Protein AF-A0A5P2B9I2-F1 (afdb_monomer)

Organism: Streptomyces venezuelae (NCBI:txid54571)

Nearest PDB structures (foldseek):
  8sux-assembly1_E  TM=4.142E-01  e=4.080E+00  Escherichia coli
  8ee4-assembly1_E  TM=4.552E-01  e=5.398E+00  Escherichia coli
  8sux-assembly1_D  TM=4.030E-01  e=5.104E+00  Escherichia coli
  8sux-assembly1_F  TM=4.112E-01  e=5.104E+00  Escherichia coli
  8eea-assembly1_F  TM=4.476E-01  e=7.986E+00  Escherichia coli

pLDDT: mean 90.75, std 8.41, range [49.66, 98.19]

Sequence (110 aa):
MNGQQVWVRCEPWCVTDHVAENERFLEDVTHEGAAVDLLVPRPDGTLRLLASARVLMSDRGGPEDGPMVVVDFEDVQSLYLSPDEVQTAADRVAAFEARLRELGRVAADV

InterPro domains:
  IPR054202 Protein of unknown function DUF6907 [PF21848] (5-108)

Secondary structure (DSSP, 8-state):
--PPP-PPPPPTTB---HHHHT--SGGG-EEEBPPEEEEEE-TTS-EEEEEEEEEEEE-SSSTT-S-EEEEEESSSPPEEE-HHHHHHHHHHHHHHHHHHHHHHHHHH--

Solvent-accessible surface area (backbone atoms only — not comparable to full-atom values): 6723 Å² total; per-residue (Å²): 133,90,77,80,91,77,88,81,82,80,56,95,61,45,66,67,59,61,78,78,70,59,74,87,48,62,76,69,46,64,47,32,32,73,73,49,75,45,68,42,82,45,97,88,73,46,75,42,77,52,34,40,34,26,42,38,30,40,66,67,82,58,98,76,40,54,74,28,38,38,38,42,37,83,88,53,83,65,44,80,28,50,70,69,54,45,52,58,51,50,53,52,52,52,53,49,52,56,51,51,54,50,51,53,52,56,65,72,76,112

Radius of gyration: 19.31 Å; Cα contacts (8 Å, |Δi|>4): 134; chains: 1; bounding box: 42×27×62 Å

Structure (mmCIF, N/CA/C/O backbone):
data_AF-A0A5P2B9I2-F1
#
_entry.id   AF-A0A5P2B9I2-F1
#
loop_
_atom_site.group_PDB
_atom_site.id
_atom_site.type_symbol
_atom_site.label_atom_id
_atom_site.label_alt_id
_atom_site.label_comp_id
_atom_site.label_asym_id
_atom_site.label_entity_id
_atom_site.label_seq_id
_atom_site.pdbx_PDB_ins_code
_atom_site.Cartn_x
_atom_site.Cartn_y
_atom_site.Cartn_z
_atom_site.occupancy
_atom_site.B_iso_or_equiv
_atom_site.auth_seq_id
_atom_site.auth_comp_id
_atom_site.auth_asym_id
_atom_site.auth_atom_id
_atom_site.pdbx_PDB_model_num
ATOM 1 N N . MET A 1 1 ? 19.934 7.335 -33.520 1.00 49.66 1 MET A N 1
ATOM 2 C CA . MET A 1 1 ? 20.396 6.565 -32.348 1.00 49.66 1 MET A CA 1
ATOM 3 C C . MET A 1 1 ? 20.067 5.112 -32.618 1.00 49.66 1 MET A C 1
ATOM 5 O O . MET A 1 1 ? 18.904 4.819 -32.856 1.00 49.66 1 MET A O 1
ATOM 9 N N . ASN A 1 2 ? 21.068 4.236 -32.672 1.00 65.31 2 ASN A N 1
ATOM 10 C CA . ASN A 1 2 ? 20.857 2.810 -32.929 1.00 65.31 2 ASN A CA 1
ATOM 11 C C . ASN A 1 2 ? 20.674 2.110 -31.579 1.00 65.31 2 ASN A C 1
ATOM 13 O O . ASN A 1 2 ? 21.627 1.549 -31.047 1.00 65.31 2 ASN A O 1
ATOM 17 N N . GLY A 1 3 ? 19.489 2.253 -30.980 1.00 77.25 3 GLY A N 1
ATOM 18 C CA . GLY A 1 3 ? 19.146 1.529 -29.756 1.00 77.25 3 GLY A CA 1
ATOM 19 C C . GLY A 1 3 ? 19.127 0.021 -30.011 1.00 77.25 3 GLY A C 1
ATOM 20 O O . GLY A 1 3 ? 18.739 -0.420 -31.094 1.00 77.25 3 GLY A O 1
ATOM 21 N N . GLN A 1 4 ? 19.569 -0.765 -29.032 1.00 86.31 4 GLN A N 1
ATOM 22 C CA . GLN A 1 4 ? 19.448 -2.220 -29.061 1.00 86.31 4 GLN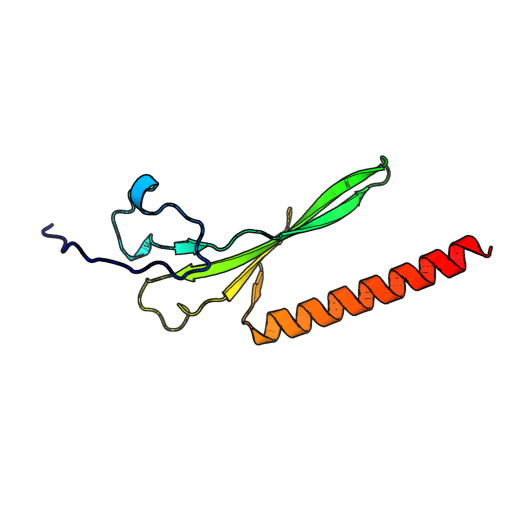 A CA 1
ATOM 23 C C . GLN A 1 4 ? 18.116 -2.619 -28.424 1.00 86.31 4 GLN A C 1
ATOM 25 O O . GLN A 1 4 ? 17.787 -2.148 -27.340 1.00 86.31 4 GLN A O 1
ATOM 30 N N . GLN A 1 5 ? 17.364 -3.500 -29.083 1.00 86.25 5 GLN A N 1
ATOM 31 C CA . GLN A 1 5 ? 16.212 -4.141 -28.455 1.00 86.25 5 GLN A CA 1
ATOM 32 C C . GLN A 1 5 ? 16.695 -5.224 -27.491 1.00 86.25 5 GLN A C 1
ATOM 34 O O . GLN A 1 5 ? 17.526 -6.063 -27.851 1.00 86.25 5 GLN A O 1
ATOM 39 N N . VAL A 1 6 ? 16.164 -5.199 -26.275 1.00 85.94 6 VAL A N 1
ATOM 40 C CA . VAL A 1 6 ? 16.431 -6.189 -25.233 1.00 85.94 6 VAL A CA 1
ATOM 41 C C . VAL A 1 6 ? 15.111 -6.755 -24.734 1.00 85.94 6 VAL A C 1
ATOM 43 O O . VAL A 1 6 ? 14.094 -6.067 -24.733 1.00 85.94 6 VAL A O 1
ATOM 46 N N . TRP A 1 7 ? 15.131 -8.022 -24.335 1.00 87.88 7 TRP A N 1
ATOM 47 C CA . TRP A 1 7 ? 13.999 -8.654 -23.670 1.00 87.88 7 TRP A CA 1
ATOM 48 C C . TRP A 1 7 ? 14.211 -8.564 -22.168 1.00 87.88 7 TRP A C 1
ATOM 50 O O . TRP A 1 7 ? 15.213 -9.067 -21.660 1.00 87.88 7 TRP A O 1
ATOM 60 N N . VAL A 1 8 ? 13.260 -7.942 -21.482 1.00 88.19 8 VAL A N 1
ATOM 61 C CA . VAL A 1 8 ? 13.215 -7.868 -20.024 1.00 88.19 8 VAL A CA 1
ATOM 62 C C . VAL A 1 8 ? 12.168 -8.859 -19.543 1.00 88.19 8 VAL A C 1
ATOM 64 O O . VAL A 1 8 ? 11.057 -8.919 -20.074 1.00 88.19 8 VAL A O 1
ATOM 67 N N . ARG A 1 9 ? 12.537 -9.697 -18.578 1.00 89.44 9 ARG A N 1
ATOM 68 C CA . ARG A 1 9 ? 11.622 -10.686 -18.017 1.00 89.44 9 ARG A CA 1
ATOM 69 C C . ARG A 1 9 ? 10.835 -10.040 -16.883 1.00 89.44 9 ARG A C 1
ATOM 71 O O . ARG A 1 9 ? 11.435 -9.585 -15.924 1.00 89.44 9 ARG A O 1
ATOM 78 N N . CYS A 1 10 ? 9.510 -10.089 -16.967 1.00 91.94 10 CYS A N 1
ATOM 79 C CA . CYS A 1 10 ? 8.657 -9.753 -15.832 1.00 91.94 10 CYS A CA 1
ATOM 80 C C . CYS A 1 10 ? 8.738 -10.841 -14.756 1.00 91.94 10 CYS A C 1
ATOM 82 O O . CYS A 1 10 ? 8.731 -12.044 -15.059 1.00 91.94 10 CYS A O 1
ATOM 84 N N . GLU A 1 11 ? 8.771 -10.415 -13.499 1.00 91.81 11 GLU A N 1
ATOM 85 C CA . GLU A 1 11 ? 8.639 -11.323 -12.366 1.00 91.81 11 GLU A CA 1
ATOM 86 C C . GLU A 1 11 ? 7.199 -11.858 -12.247 1.00 91.81 11 GLU A C 1
ATOM 88 O O . GLU A 1 11 ? 6.258 -11.172 -12.650 1.00 91.81 11 GLU A O 1
ATOM 93 N N . PRO A 1 12 ? 6.972 -13.059 -11.674 1.00 94.44 12 PRO A N 1
ATOM 94 C CA . PRO A 1 12 ? 5.637 -13.671 -11.613 1.00 94.44 12 PRO A CA 1
ATOM 95 C C . PRO A 1 12 ? 4.572 -12.859 -10.863 1.00 94.44 12 PRO A C 1
ATOM 97 O O . PRO A 1 12 ? 3.387 -13.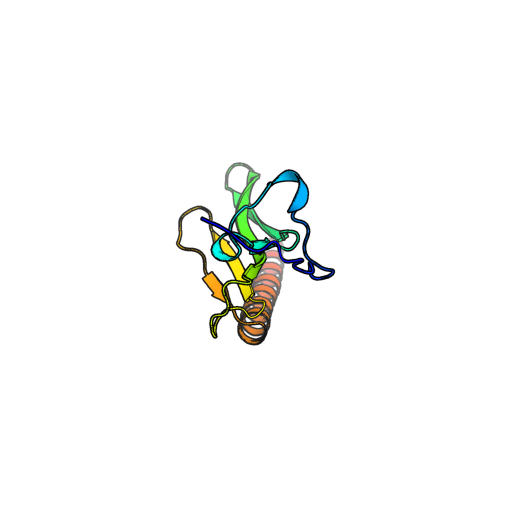152 -10.988 1.00 94.44 12 PRO A O 1
ATOM 100 N N . TRP A 1 13 ? 4.993 -11.898 -10.041 1.00 94.19 13 TRP A N 1
ATOM 101 C CA . TRP A 1 13 ? 4.118 -11.013 -9.276 1.00 94.19 13 TRP A CA 1
ATOM 102 C C . TRP A 1 13 ? 3.820 -9.688 -9.990 1.00 94.19 13 TRP A C 1
ATOM 104 O O . TRP A 1 13 ? 2.947 -8.959 -9.522 1.00 94.19 13 TRP A O 1
ATOM 114 N N . CYS A 1 14 ? 4.526 -9.368 -11.081 1.00 96.19 14 CYS A N 1
ATOM 115 C CA . CYS A 1 14 ? 4.300 -8.147 -11.847 1.00 96.19 14 CYS A CA 1
ATOM 116 C C . CYS A 1 14 ? 2.939 -8.219 -12.551 1.00 96.19 14 CYS A C 1
ATOM 118 O O . CYS A 1 14 ? 2.617 -9.219 -13.197 1.00 96.19 14 CYS A O 1
ATOM 120 N N . VAL A 1 15 ? 2.138 -7.164 -12.408 1.00 96.75 15 VAL A N 1
ATOM 121 C CA . VAL A 1 15 ? 0.800 -7.054 -13.009 1.00 96.75 15 VAL A CA 1
ATOM 122 C C . VAL A 1 15 ? 0.733 -6.031 -14.144 1.00 96.75 15 VAL A C 1
ATOM 124 O O . VAL A 1 15 ? -0.298 -5.935 -14.807 1.00 96.75 15 VAL A O 1
ATOM 127 N N . THR A 1 16 ? 1.812 -5.283 -14.379 1.00 94.00 16 THR A N 1
ATOM 128 C CA . THR A 1 16 ? 1.907 -4.276 -15.441 1.00 94.00 16 THR A CA 1
ATOM 129 C C . THR A 1 16 ? 1.974 -4.934 -16.821 1.00 94.00 16 THR A C 1
ATOM 131 O O . THR A 1 16 ? 2.777 -5.838 -17.061 1.00 94.00 16 THR A O 1
ATOM 134 N N . ASP A 1 17 ? 1.161 -4.453 -17.767 1.00 93.69 17 ASP A N 1
ATOM 135 C CA . ASP A 1 17 ? 1.257 -4.844 -19.177 1.00 93.69 17 ASP A CA 1
ATOM 136 C C . ASP A 1 17 ? 2.277 -3.959 -19.907 1.00 93.69 17 ASP A C 1
ATOM 138 O O . ASP A 1 17 ? 1.934 -3.012 -20.614 1.00 93.69 17 ASP A O 1
ATOM 142 N N . HIS A 1 18 ? 3.557 -4.294 -19.753 1.00 90.88 18 HIS A N 1
ATOM 143 C CA . HIS A 1 18 ? 4.655 -3.561 -20.390 1.00 90.88 18 HIS A CA 1
ATOM 144 C C . HIS A 1 18 ? 4.585 -3.558 -21.930 1.00 90.88 18 HIS A C 1
ATOM 146 O O . HIS A 1 18 ? 5.152 -2.677 -22.581 1.00 90.88 18 HIS A O 1
ATOM 152 N N . VAL A 1 19 ? 3.874 -4.516 -22.543 1.00 89.25 19 VAL A N 1
ATOM 153 C CA . VAL A 1 19 ? 3.671 -4.536 -24.000 1.00 89.25 19 VAL A CA 1
ATOM 154 C C . VAL A 1 19 ? 2.681 -3.447 -24.411 1.00 89.25 19 VAL A C 1
ATOM 156 O O . VAL A 1 19 ? 2.904 -2.772 -25.419 1.00 89.25 19 VAL A O 1
ATOM 159 N N . ALA A 1 20 ? 1.610 -3.258 -23.637 1.00 91.12 20 ALA A N 1
ATOM 160 C CA . ALA A 1 20 ? 0.633 -2.199 -23.868 1.00 91.12 20 ALA A CA 1
ATOM 161 C C . ALA A 1 20 ? 1.179 -0.802 -23.529 1.00 91.12 20 ALA A C 1
ATOM 163 O O . ALA A 1 20 ? 0.935 0.133 -24.295 1.00 91.12 20 ALA A O 1
ATOM 164 N N . GLU A 1 21 ? 1.951 -0.668 -22.443 1.00 87.69 21 GLU A N 1
ATOM 165 C CA . GLU A 1 21 ? 2.575 0.603 -22.030 1.00 87.69 21 GLU A CA 1
ATOM 166 C C . GLU A 1 21 ? 3.617 1.111 -23.043 1.00 87.69 21 GLU A C 1
ATOM 168 O O . GLU A 1 21 ? 3.879 2.312 -23.131 1.00 87.69 21 GLU A O 1
ATOM 173 N N . ASN A 1 22 ? 4.151 0.219 -23.890 1.00 85.50 22 ASN A N 1
ATOM 174 C CA . ASN A 1 22 ? 5.057 0.561 -24.991 1.00 85.50 22 ASN A CA 1
ATOM 175 C C . ASN A 1 22 ? 6.289 1.359 -24.520 1.00 85.50 22 ASN A C 1
ATOM 177 O O . ASN A 1 22 ? 6.697 2.348 -25.145 1.00 85.50 22 ASN A O 1
ATOM 181 N N . GLU A 1 23 ? 6.872 0.920 -23.406 1.00 85.25 23 GLU A N 1
ATOM 182 C CA . GLU A 1 23 ? 8.088 1.487 -22.831 1.00 85.25 23 GLU A CA 1
ATOM 183 C C . GLU A 1 23 ? 9.250 1.388 -23.828 1.00 85.25 23 GLU A C 1
ATOM 185 O O . GLU A 1 23 ? 9.465 0.370 -24.492 1.00 85.25 23 GLU A O 1
ATOM 190 N N . ARG A 1 24 ? 10.000 2.486 -23.974 1.00 85.69 24 ARG A N 1
ATOM 191 C CA . ARG A 1 24 ? 11.039 2.613 -25.013 1.00 85.69 24 ARG A CA 1
ATOM 192 C C . ARG A 1 24 ? 12.456 2.583 -24.470 1.00 85.69 24 ARG A C 1
ATOM 194 O O . ARG A 1 24 ? 13.383 2.322 -25.240 1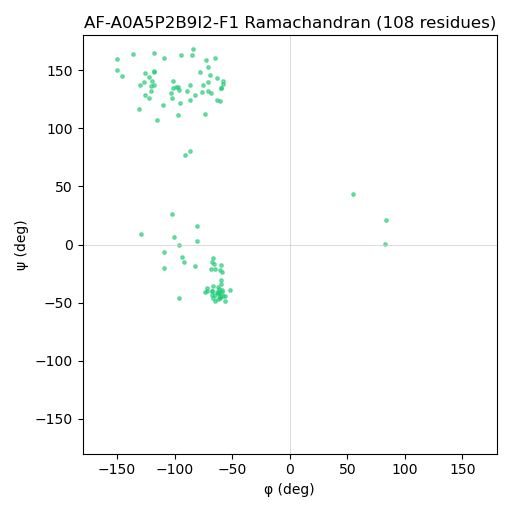.00 85.69 24 ARG A O 1
ATOM 201 N N . PHE A 1 25 ? 12.623 2.862 -23.184 1.00 87.06 25 PHE A N 1
ATOM 202 C CA . PHE A 1 25 ? 13.913 2.924 -22.519 1.00 87.06 25 PHE A CA 1
ATOM 203 C C . PHE A 1 25 ? 13.890 2.016 -21.295 1.00 87.06 25 PHE A C 1
ATOM 205 O O . PHE A 1 25 ? 12.902 1.967 -20.574 1.00 87.06 25 PHE A O 1
ATOM 212 N N . LEU A 1 26 ? 14.994 1.303 -21.056 1.00 83.88 26 LEU A N 1
ATOM 213 C CA . LEU A 1 26 ? 15.109 0.405 -19.903 1.00 83.88 26 LEU A CA 1
ATOM 214 C C . LEU A 1 26 ? 14.929 1.157 -18.577 1.00 83.88 26 LEU A C 1
ATOM 216 O O . LEU A 1 26 ? 14.402 0.607 -17.621 1.00 83.88 26 LEU A O 1
ATOM 220 N N . GLU A 1 27 ? 15.321 2.432 -18.540 1.00 84.31 27 GLU A N 1
ATOM 221 C CA . GLU A 1 27 ? 15.148 3.282 -17.363 1.00 84.31 27 GLU A CA 1
ATOM 222 C C . GLU A 1 27 ? 13.685 3.607 -17.027 1.00 84.31 27 GLU A C 1
ATOM 224 O O . GLU A 1 27 ? 13.396 4.025 -15.904 1.00 84.31 27 GLU A O 1
ATOM 229 N N . ASP A 1 28 ? 12.767 3.376 -17.963 1.00 84.06 28 ASP A N 1
ATOM 230 C CA . ASP A 1 28 ? 11.335 3.562 -17.751 1.00 84.06 28 ASP A CA 1
ATOM 231 C C . ASP A 1 28 ? 10.649 2.274 -17.271 1.00 84.06 28 ASP A C 1
ATOM 233 O O . ASP A 1 28 ? 9.547 2.346 -16.737 1.00 84.06 28 ASP A O 1
ATOM 237 N N . VAL A 1 29 ? 11.301 1.110 -17.401 1.00 89.56 29 VAL A N 1
ATOM 238 C CA . VAL A 1 29 ? 10.711 -0.186 -17.039 1.00 89.56 29 VAL A CA 1
ATOM 239 C C . VAL A 1 29 ? 10.650 -0.326 -15.522 1.00 89.56 29 VAL A C 1
ATOM 241 O O . VAL A 1 29 ? 11.675 -0.437 -14.842 1.00 89.56 29 VAL A O 1
ATOM 244 N N . THR A 1 30 ? 9.427 -0.337 -14.995 1.00 91.25 30 THR A N 1
ATOM 245 C CA . THR A 1 30 ? 9.154 -0.504 -13.565 1.00 91.25 30 THR A CA 1
ATOM 246 C C . THR A 1 30 ? 8.084 -1.570 -13.348 1.00 91.25 30 THR A C 1
ATOM 248 O O . THR A 1 30 ? 6.937 -1.405 -13.754 1.00 91.25 30 THR A O 1
ATOM 251 N N . HIS A 1 31 ? 8.447 -2.662 -12.679 1.00 94.25 31 HIS A N 1
ATOM 252 C CA . HIS A 1 31 ? 7.524 -3.746 -12.346 1.00 94.25 31 HIS A CA 1
ATOM 253 C C . HIS A 1 31 ? 6.735 -3.392 -11.097 1.00 94.25 31 HIS A C 1
ATOM 255 O O . HIS A 1 31 ? 7.320 -3.098 -10.051 1.00 94.25 31 HIS A O 1
ATOM 261 N N . GLU A 1 32 ? 5.414 -3.504 -11.185 1.00 95.19 32 GLU A N 1
ATOM 262 C CA . GLU A 1 32 ? 4.514 -3.276 -10.061 1.00 95.19 32 GLU A CA 1
ATOM 263 C C . GLU A 1 32 ? 3.699 -4.530 -9.759 1.00 95.19 32 GLU A C 1
ATOM 265 O O . GLU A 1 32 ? 3.192 -5.198 -10.660 1.00 95.19 32 GLU A O 1
ATOM 270 N N . GLY A 1 33 ? 3.577 -4.865 -8.4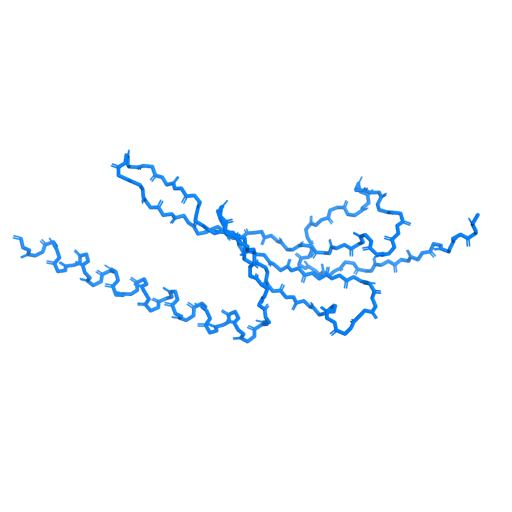76 1.00 97.06 33 GLY A N 1
ATOM 271 C CA . GLY A 1 33 ? 2.656 -5.891 -7.999 1.00 97.06 33 GLY A CA 1
ATOM 272 C C . GLY A 1 33 ? 1.242 -5.353 -7.786 1.00 97.06 33 GLY A C 1
ATOM 273 O O . GLY A 1 33 ? 1.010 -4.146 -7.754 1.00 97.06 33 GLY A O 1
ATOM 274 N N . ALA A 1 34 ? 0.285 -6.261 -7.582 1.00 97.25 34 ALA A N 1
ATOM 275 C CA . ALA A 1 34 ? -1.071 -5.876 -7.198 1.00 97.25 34 ALA A CA 1
ATOM 276 C C . ALA A 1 34 ? -1.071 -5.106 -5.865 1.00 97.25 34 ALA A C 1
ATOM 278 O O . ALA A 1 34 ? -0.428 -5.523 -4.898 1.00 97.25 34 ALA A O 1
ATOM 279 N N . ALA A 1 35 ? -1.817 -4.003 -5.821 1.00 96.50 35 ALA A N 1
ATOM 280 C CA . ALA A 1 35 ? -1.922 -3.168 -4.635 1.00 96.50 35 ALA A CA 1
ATOM 281 C C . ALA A 1 35 ? -2.862 -3.762 -3.574 1.00 96.50 35 ALA A C 1
ATOM 283 O O . ALA A 1 35 ? -3.855 -4.425 -3.888 1.00 96.50 35 ALA A O 1
ATOM 284 N N . VAL A 1 36 ? -2.549 -3.490 -2.308 1.00 96.44 36 VAL A N 1
ATOM 285 C CA . VAL A 1 36 ? -3.378 -3.804 -1.141 1.00 96.44 36 VAL A CA 1
ATOM 286 C C . VAL A 1 36 ? -3.679 -2.514 -0.389 1.00 96.44 36 VAL A C 1
ATOM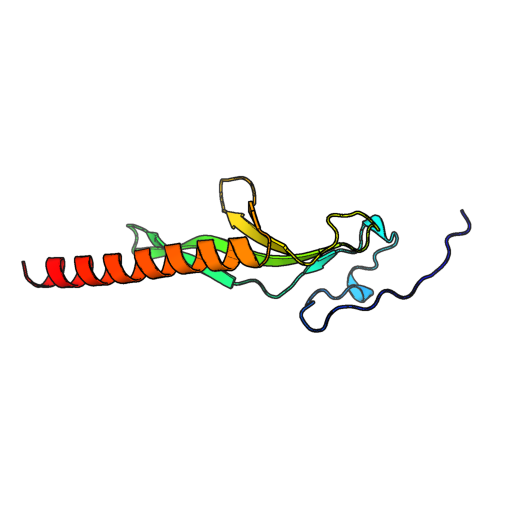 288 O O . VAL A 1 36 ? -2.765 -1.795 0.013 1.00 96.44 36 VAL A O 1
ATOM 291 N N . ASP A 1 37 ? -4.963 -2.261 -0.152 1.00 96.12 37 ASP A N 1
ATOM 292 C CA . ASP A 1 37 ? -5.441 -1.013 0.435 1.00 96.12 37 ASP A CA 1
ATOM 293 C C . ASP A 1 37 ? -5.764 -1.154 1.925 1.00 96.12 37 ASP A C 1
ATOM 295 O O . ASP A 1 37 ? -6.474 -2.066 2.358 1.00 96.12 37 ASP A O 1
ATOM 299 N N . LEU A 1 38 ? -5.303 -0.185 2.713 1.00 94.06 38 LEU A N 1
ATOM 300 C CA . LEU A 1 38 ? -5.732 0.038 4.086 1.00 94.06 38 LEU A CA 1
ATOM 301 C C . LEU A 1 38 ? -6.799 1.131 4.104 1.00 94.06 38 LEU A C 1
ATOM 303 O O . LEU A 1 38 ? -6.512 2.306 3.871 1.00 94.06 38 LEU A O 1
ATOM 307 N N . LEU A 1 39 ? -8.031 0.745 4.428 1.00 94.25 39 LEU A N 1
ATOM 308 C CA . LEU A 1 39 ? -9.166 1.655 4.548 1.00 94.25 39 LEU A CA 1
ATOM 309 C C . LEU A 1 39 ? -9.465 1.965 6.019 1.00 94.25 39 LEU A C 1
ATOM 311 O O . LEU A 1 39 ? -9.443 1.069 6.863 1.00 94.25 39 LEU A O 1
ATOM 315 N N . VAL A 1 40 ? -9.809 3.218 6.323 1.00 92.44 40 VAL A N 1
ATOM 316 C CA . VAL A 1 40 ? -10.211 3.650 7.671 1.00 92.44 40 VAL A CA 1
ATOM 317 C C . VAL A 1 40 ? -11.604 4.277 7.682 1.00 92.44 40 VAL A C 1
ATOM 319 O O . VAL A 1 40 ? -11.970 4.975 6.730 1.00 92.44 40 VAL A O 1
ATOM 322 N N . PRO A 1 41 ? -12.392 4.064 8.752 1.00 93.19 41 PRO A N 1
ATOM 323 C CA . PRO A 1 41 ? -13.705 4.678 8.887 1.00 93.19 41 PRO A CA 1
ATOM 324 C C . PRO A 1 41 ? -13.604 6.191 9.113 1.00 93.19 41 PRO A C 1
ATOM 326 O O . PRO A 1 41 ? -12.700 6.685 9.792 1.00 93.19 41 PRO A O 1
ATOM 329 N N . ARG A 1 42 ? -14.573 6.929 8.572 1.00 92.38 42 ARG A N 1
ATOM 330 C CA . ARG A 1 42 ? -14.765 8.369 8.772 1.00 92.38 42 ARG A CA 1
ATOM 331 C C . ARG A 1 42 ? -16.010 8.645 9.629 1.00 92.38 42 ARG A C 1
ATOM 333 O O . ARG A 1 42 ? -16.883 7.783 9.732 1.00 92.38 42 ARG A O 1
ATOM 340 N N . PRO A 1 43 ? -16.124 9.843 10.243 1.00 91.94 43 PRO A N 1
ATOM 341 C CA . PRO A 1 43 ? -17.291 10.202 11.057 1.00 91.94 43 PRO A CA 1
ATOM 342 C C . PRO A 1 43 ? -18.630 10.151 10.308 1.00 91.94 43 PRO A C 1
ATOM 344 O O . PRO A 1 43 ? -19.670 9.991 10.935 1.00 91.94 43 PRO A O 1
ATOM 347 N N . ASP A 1 44 ? -18.609 10.277 8.980 1.00 93.81 44 ASP A N 1
ATOM 348 C CA . ASP A 1 44 ? -19.785 10.171 8.109 1.00 93.81 44 ASP A CA 1
ATOM 349 C C . ASP A 1 44 ? -20.195 8.718 7.792 1.00 93.81 44 ASP A C 1
ATOM 351 O O . ASP A 1 44 ? -21.138 8.492 7.036 1.00 93.81 44 ASP A O 1
ATOM 355 N N . GLY A 1 45 ? -19.506 7.728 8.371 1.00 91.81 45 GLY A N 1
ATOM 356 C CA . GLY A 1 45 ? -19.773 6.303 8.176 1.00 91.81 45 GLY A CA 1
ATOM 357 C C . GLY A 1 45 ? -19.154 5.708 6.909 1.00 91.81 45 GLY A C 1
ATOM 358 O O . GLY A 1 45 ? -19.317 4.512 6.669 1.00 91.81 45 GLY A O 1
ATOM 359 N N . THR A 1 46 ? -18.437 6.499 6.106 1.00 95.50 46 THR A N 1
ATOM 360 C CA . THR A 1 46 ? -17.740 6.004 4.912 1.00 95.50 46 THR A CA 1
ATOM 361 C C . THR A 1 46 ? -16.359 5.438 5.249 1.00 95.50 46 THR A C 1
ATOM 363 O O . THR A 1 46 ? -15.799 5.691 6.319 1.00 95.50 46 THR A O 1
ATOM 366 N N . LEU A 1 47 ? -15.798 4.654 4.325 1.00 94.62 47 LEU A N 1
ATOM 367 C CA . LEU A 1 47 ? -14.400 4.234 4.364 1.00 94.62 47 LEU A CA 1
ATOM 368 C C . LEU A 1 47 ? -13.578 5.132 3.439 1.00 94.62 47 LEU A C 1
ATOM 370 O O . LEU A 1 47 ? -13.983 5.389 2.306 1.00 94.62 47 LEU A O 1
ATOM 374 N N . ARG A 1 48 ? -12.409 5.571 3.907 1.00 94.44 48 ARG A N 1
ATOM 375 C CA . 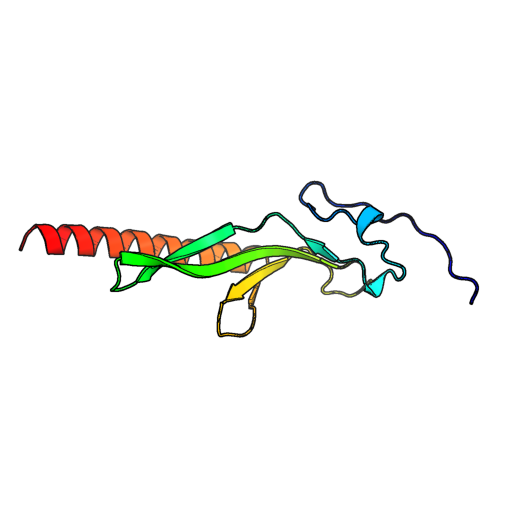ARG A 1 48 ? -11.434 6.319 3.104 1.00 94.44 48 ARG A CA 1
ATOM 376 C C . ARG A 1 48 ? -10.123 5.550 3.042 1.00 94.44 48 ARG A C 1
ATOM 378 O O . ARG A 1 48 ? -9.707 4.970 4.046 1.00 94.44 48 ARG A O 1
ATOM 385 N N . LEU A 1 49 ? -9.492 5.559 1.871 1.00 94.12 49 LEU A N 1
ATOM 386 C CA . LEU A 1 49 ? -8.146 5.031 1.686 1.00 94.12 49 LEU A CA 1
ATOM 387 C C . LEU A 1 49 ? -7.182 5.802 2.584 1.00 94.12 49 LEU A C 1
ATOM 389 O O . LEU A 1 49 ? -7.125 7.023 2.522 1.00 94.12 49 LEU A O 1
ATOM 393 N N . LEU A 1 50 ? -6.469 5.090 3.449 1.00 93.31 50 LEU A N 1
ATOM 394 C CA . LEU A 1 50 ? -5.394 5.662 4.254 1.00 93.31 50 LEU A CA 1
ATOM 395 C C . LEU A 1 50 ? -4.044 5.429 3.581 1.00 93.31 50 LEU A C 1
ATOM 397 O O . LEU A 1 50 ? -3.222 6.341 3.517 1.00 93.31 50 LEU A O 1
ATOM 401 N N . ALA A 1 51 ? -3.826 4.200 3.116 1.00 95.00 51 ALA A N 1
ATOM 402 C CA . ALA A 1 51 ? -2.593 3.794 2.469 1.00 95.00 51 ALA A CA 1
ATOM 403 C C . ALA A 1 51 ? -2.852 2.690 1.442 1.00 95.00 51 ALA A C 1
ATOM 405 O O . ALA A 1 51 ? -3.757 1.878 1.636 1.00 95.00 51 ALA A O 1
ATOM 406 N N . SER A 1 52 ? -2.031 2.635 0.400 1.00 96.94 52 SER A N 1
ATOM 407 C CA . SER A 1 52 ? -1.993 1.551 -0.581 1.00 96.94 52 SER A CA 1
ATOM 408 C C . SER A 1 52 ? -0.568 1.020 -0.677 1.00 96.94 52 SER A C 1
ATOM 410 O O . SER A 1 52 ? 0.372 1.802 -0.804 1.00 96.94 52 SER A O 1
ATOM 412 N N . ALA A 1 53 ? -0.389 -0.292 -0.565 1.00 97.06 53 ALA A N 1
ATOM 413 C CA . ALA A 1 53 ? 0.923 -0.926 -0.583 1.00 97.06 53 ALA A CA 1
ATOM 414 C C . ALA A 1 53 ? 1.062 -1.877 -1.773 1.00 97.06 53 ALA A C 1
ATOM 416 O O . ALA A 1 53 ? 0.148 -2.653 -2.047 1.00 97.06 53 ALA A O 1
ATOM 417 N N . ARG A 1 54 ? 2.214 -1.862 -2.450 1.00 96.94 54 ARG A N 1
ATOM 418 C CA . ARG A 1 54 ? 2.529 -2.793 -3.548 1.00 96.94 54 ARG A CA 1
ATOM 419 C C . ARG A 1 54 ? 4.021 -3.076 -3.643 1.00 96.94 54 ARG A C 1
ATOM 421 O O . ARG A 1 54 ? 4.835 -2.296 -3.156 1.00 96.94 54 ARG A O 1
ATOM 428 N N . VAL A 1 55 ? 4.378 -4.187 -4.282 1.00 96.50 55 VAL A N 1
ATOM 429 C CA . VAL A 1 55 ? 5.775 -4.471 -4.639 1.00 96.50 55 VAL A CA 1
ATOM 430 C C . VAL A 1 55 ? 6.170 -3.598 -5.830 1.00 96.50 55 VAL A C 1
ATOM 432 O O . VAL A 1 55 ? 5.383 -3.463 -6.764 1.00 96.50 55 VAL A O 1
ATOM 435 N N . LEU A 1 56 ? 7.372 -3.029 -5.789 1.00 94.56 56 LEU A N 1
ATOM 436 C CA . LEU A 1 56 ? 7.981 -2.229 -6.845 1.00 94.56 56 LEU A CA 1
ATOM 437 C C . LEU A 1 56 ? 9.400 -2.738 -7.117 1.00 94.56 56 LEU A C 1
ATOM 439 O O . LEU A 1 56 ? 10.152 -3.000 -6.176 1.00 94.56 56 LEU A O 1
ATOM 443 N N . MET A 1 57 ? 9.780 -2.840 -8.386 1.00 93.00 57 MET A N 1
ATOM 444 C CA . MET A 1 57 ? 11.151 -3.142 -8.808 1.00 93.00 57 MET A CA 1
ATOM 445 C C . MET A 1 57 ? 11.469 -2.399 -10.105 1.00 93.00 57 MET A C 1
ATOM 447 O O . MET A 1 57 ? 10.602 -2.254 -10.961 1.00 93.00 57 MET A O 1
ATOM 451 N N . SER A 1 58 ? 12.709 -1.950 -10.265 1.00 88.00 58 SER A N 1
ATOM 452 C CA . SER A 1 58 ? 13.193 -1.270 -11.472 1.00 88.00 58 SER A CA 1
ATOM 453 C C . SER A 1 58 ? 14.320 -2.086 -12.104 1.00 88.00 58 SER A C 1
ATOM 455 O O . SER A 1 58 ? 15.076 -2.728 -11.385 1.00 88.00 58 SER A O 1
ATOM 457 N N . ASP A 1 59 ? 14.458 -2.036 -13.430 1.00 84.31 59 ASP A N 1
ATOM 458 C CA . ASP A 1 59 ? 15.560 -2.685 -14.164 1.00 84.31 59 ASP A CA 1
ATOM 459 C C . ASP A 1 59 ? 16.657 -1.692 -14.607 1.00 84.31 59 ASP A C 1
ATOM 461 O O . ASP A 1 59 ? 17.371 -1.914 -15.590 1.00 84.31 59 ASP A O 1
ATOM 465 N N . ARG A 1 60 ? 16.815 -0.569 -13.895 1.00 81.62 60 ARG A N 1
ATOM 466 C CA . ARG A 1 60 ? 17.757 0.519 -14.237 1.00 81.62 60 ARG A CA 1
ATOM 467 C C . ARG A 1 60 ? 19.244 0.136 -14.162 1.00 81.62 60 ARG A C 1
ATOM 469 O O . ARG A 1 60 ? 20.079 0.846 -14.723 1.00 81.62 60 ARG A O 1
ATOM 476 N N . GLY A 1 61 ? 19.596 -0.963 -13.503 1.00 71.12 61 GLY A N 1
ATOM 477 C CA . GLY A 1 61 ? 20.964 -1.428 -13.255 1.00 71.12 61 GLY A CA 1
ATOM 478 C C . GLY A 1 61 ? 21.673 -0.802 -12.039 1.00 71.12 61 GLY A C 1
ATOM 479 O O . GLY A 1 61 ? 22.905 -0.801 -11.997 1.00 71.12 61 GLY A O 1
ATOM 480 N N . GLY A 1 62 ? 20.943 -0.250 -11.069 1.00 71.50 62 GLY A N 1
ATOM 481 C CA . GLY A 1 62 ? 21.441 0.322 -9.818 1.00 71.50 62 GLY A CA 1
ATOM 482 C C . GLY A 1 62 ? 21.439 -0.648 -8.621 1.00 71.50 62 GLY A C 1
ATOM 483 O O . GLY A 1 62 ? 20.760 -1.670 -8.625 1.00 71.50 62 GLY A O 1
ATOM 484 N N . PRO A 1 63 ? 22.183 -0.332 -7.543 1.00 59.69 63 PRO A N 1
ATOM 485 C CA . PRO A 1 63 ? 22.233 -1.156 -6.328 1.00 59.69 63 PRO A CA 1
ATOM 486 C C . PRO A 1 63 ? 20.902 -1.214 -5.553 1.00 59.69 63 PRO A C 1
ATOM 488 O O . PRO A 1 63 ? 20.768 -2.037 -4.652 1.00 59.69 63 PRO A O 1
ATOM 491 N N . GLU A 1 64 ? 19.939 -0.356 -5.897 1.00 64.62 64 GLU A N 1
ATOM 492 C CA . GLU A 1 64 ? 18.612 -0.254 -5.272 1.00 64.62 64 GLU A CA 1
ATOM 493 C C . GLU A 1 64 ? 17.505 -0.956 -6.086 1.00 64.62 64 GLU A C 1
ATOM 495 O O . GLU A 1 64 ? 16.339 -0.889 -5.719 1.00 64.62 64 GLU A O 1
ATOM 500 N N . ASP A 1 65 ? 17.856 -1.675 -7.159 1.00 75.06 65 ASP A N 1
ATOM 501 C CA . ASP A 1 65 ? 16.910 -2.333 -8.081 1.00 75.06 65 ASP A CA 1
ATOM 502 C C . ASP A 1 65 ? 16.362 -3.683 -7.584 1.00 75.06 65 ASP A C 1
ATOM 504 O O . ASP A 1 65 ? 15.809 -4.479 -8.341 1.00 75.06 65 ASP A O 1
ATOM 508 N N . GLY A 1 66 ? 16.509 -3.968 -6.292 1.00 85.75 66 GLY A N 1
ATOM 509 C CA . GLY A 1 66 ? 15.829 -5.100 -5.673 1.00 85.75 66 GLY A CA 1
ATOM 510 C C . GLY A 1 66 ? 14.326 -4.834 -5.505 1.00 85.75 66 GLY A C 1
ATOM 511 O O . GLY A 1 66 ? 13.904 -3.678 -5.451 1.00 85.75 66 GLY A O 1
ATOM 512 N N . PRO A 1 67 ? 13.500 -5.885 -5.367 1.00 90.50 67 PRO A N 1
ATOM 513 C CA . PRO A 1 67 ? 12.092 -5.710 -5.044 1.00 90.50 67 PRO A CA 1
ATOM 514 C C . PRO A 1 67 ? 11.945 -5.050 -3.668 1.00 90.50 67 PRO A C 1
ATOM 516 O O . PRO A 1 67 ? 12.430 -5.559 -2.654 1.00 90.50 67 PRO A O 1
ATOM 519 N N . MET A 1 68 ? 11.233 -3.930 -3.643 1.00 94.38 68 MET A N 1
ATOM 520 C CA . MET A 1 68 ? 10.835 -3.210 -2.437 1.00 94.38 68 MET A CA 1
ATOM 521 C C . MET A 1 68 ? 9.315 -3.187 -2.332 1.00 94.38 68 MET A C 1
ATOM 523 O O . MET A 1 68 ? 8.611 -3.435 -3.308 1.00 94.38 68 MET A O 1
ATOM 527 N N . VAL A 1 69 ? 8.788 -2.861 -1.158 1.00 96.00 69 VAL A N 1
ATOM 528 C CA . VAL A 1 69 ? 7.375 -2.505 -1.019 1.00 96.00 69 VAL A CA 1
ATOM 529 C C . VAL A 1 69 ? 7.268 -1.000 -0.901 1.00 96.00 69 VAL A C 1
ATOM 531 O O . VAL A 1 69 ? 7.882 -0.390 -0.027 1.00 96.00 69 VAL A O 1
ATOM 534 N N . VAL A 1 70 ? 6.454 -0.416 -1.768 1.00 96.12 70 VAL A N 1
ATOM 535 C CA . VAL A 1 70 ? 6.072 0.987 -1.689 1.00 96.12 70 VAL A CA 1
ATOM 536 C C . VAL A 1 70 ? 4.740 1.082 -0.983 1.00 96.12 70 VAL A C 1
ATOM 538 O O . VAL A 1 70 ? 3.813 0.340 -1.306 1.00 96.12 70 VAL A O 1
ATOM 541 N N . VAL A 1 71 ? 4.656 1.993 -0.021 1.00 96.50 71 VAL A N 1
ATOM 542 C CA . VAL A 1 71 ? 3.422 2.356 0.666 1.00 96.50 71 VAL A CA 1
ATOM 543 C C . VAL A 1 71 ? 3.117 3.809 0.339 1.00 96.50 71 VAL A C 1
ATOM 545 O O . VAL A 1 71 ? 3.795 4.717 0.825 1.00 96.50 71 VAL A O 1
ATOM 548 N N . ASP A 1 72 ? 2.104 4.013 -0.492 1.00 95.50 72 ASP A N 1
ATOM 549 C CA . ASP A 1 72 ? 1.566 5.325 -0.812 1.00 95.50 72 ASP A CA 1
ATOM 550 C C . ASP A 1 72 ? 0.524 5.716 0.222 1.00 95.50 72 ASP A C 1
ATOM 552 O O . ASP A 1 72 ? -0.334 4.919 0.603 1.00 95.50 72 ASP A O 1
ATOM 556 N N . PHE A 1 73 ? 0.578 6.966 0.650 1.00 93.62 73 PHE A N 1
ATOM 557 C CA . PHE A 1 73 ? -0.404 7.563 1.538 1.00 93.62 73 PHE A CA 1
ATOM 558 C C . PHE A 1 73 ? -1.070 8.717 0.808 1.00 93.62 73 PHE A C 1
ATOM 560 O O . PHE A 1 73 ? -0.444 9.383 -0.011 1.00 93.62 73 PHE A O 1
ATOM 567 N N . GLU A 1 74 ? -2.330 8.985 1.131 1.00 83.69 74 GLU A N 1
ATOM 568 C CA . GLU A 1 74 ? -3.122 9.972 0.391 1.00 83.69 74 GLU A CA 1
ATOM 569 C C . GLU A 1 74 ? -2.522 11.392 0.419 1.00 83.69 74 GLU A C 1
ATOM 571 O O . GLU A 1 74 ? -2.599 12.107 -0.573 1.00 83.69 74 GLU A O 1
ATOM 576 N N . ASP A 1 75 ? -1.883 11.777 1.531 1.00 83.75 75 ASP A N 1
ATOM 577 C CA . ASP A 1 75 ? -1.433 13.155 1.782 1.00 83.75 75 ASP A CA 1
ATOM 578 C C . ASP A 1 75 ? 0.048 13.265 2.206 1.00 83.75 75 ASP A C 1
ATOM 580 O O . ASP A 1 75 ? 0.496 14.330 2.640 1.00 83.75 75 ASP A O 1
ATOM 584 N N . VAL A 1 76 ? 0.829 12.179 2.137 1.00 84.25 76 VAL A N 1
ATOM 585 C CA . VAL A 1 76 ? 2.253 12.196 2.523 1.00 84.25 76 VAL A CA 1
ATOM 586 C C . VAL A 1 76 ? 3.131 11.457 1.522 1.00 84.25 76 VAL A C 1
ATOM 588 O O . VAL A 1 76 ? 2.655 10.704 0.680 1.00 84.25 76 VAL A O 1
ATOM 591 N N . GLN A 1 77 ? 4.438 11.700 1.618 1.00 89.38 77 GLN A N 1
ATOM 592 C CA . GLN A 1 77 ? 5.436 11.042 0.785 1.00 89.38 77 GLN A CA 1
ATOM 593 C C . GLN A 1 77 ? 5.376 9.517 0.944 1.00 89.38 77 GLN A C 1
ATOM 595 O O . GLN A 1 77 ? 5.274 9.009 2.064 1.00 89.38 77 GLN A O 1
ATOM 600 N N . SER A 1 78 ? 5.492 8.807 -0.180 1.00 93.31 78 SER A N 1
ATOM 601 C CA . SER A 1 78 ? 5.564 7.350 -0.217 1.00 93.31 78 SER A CA 1
ATOM 602 C C . SER A 1 78 ? 6.734 6.830 0.609 1.00 93.31 78 SER A C 1
ATOM 604 O O . SER A 1 78 ? 7.837 7.389 0.584 1.00 93.31 78 SER A O 1
ATOM 606 N N . LEU A 1 79 ? 6.500 5.730 1.315 1.00 93.69 79 LEU A N 1
ATOM 607 C CA . LEU A 1 79 ? 7.546 4.994 2.012 1.00 93.69 79 LEU A CA 1
ATOM 608 C C . LEU A 1 79 ? 8.009 3.830 1.146 1.00 93.69 79 LEU A C 1
ATOM 610 O O . LEU A 1 79 ? 7.188 3.099 0.604 1.00 93.69 79 LEU A O 1
ATOM 614 N N . TYR A 1 80 ? 9.321 3.649 1.067 1.00 93.62 80 TYR A N 1
ATOM 615 C CA . TYR A 1 80 ? 9.960 2.534 0.381 1.00 93.62 80 TYR A CA 1
ATOM 616 C C . TYR A 1 80 ? 10.569 1.646 1.453 1.00 93.62 80 TYR A C 1
ATOM 618 O O . TYR A 1 80 ? 11.375 2.116 2.255 1.00 93.62 80 TYR A O 1
ATOM 626 N N . LEU A 1 81 ? 10.126 0.397 1.509 1.00 94.50 81 LEU A N 1
ATOM 627 C CA . LEU A 1 81 ? 10.494 -0.542 2.554 1.00 94.50 81 LEU A CA 1
ATOM 628 C C . LEU A 1 81 ? 11.174 -1.757 1.933 1.00 94.50 81 LEU A C 1
ATOM 630 O O . LEU A 1 81 ? 10.657 -2.367 0.991 1.00 94.50 81 LEU A O 1
ATOM 634 N N . SER A 1 82 ? 12.308 -2.143 2.509 1.00 93.06 82 SER A N 1
ATOM 635 C CA . SER A 1 82 ? 12.896 -3.457 2.256 1.00 93.06 82 SER A CA 1
ATOM 636 C C . SER A 1 82 ? 11.976 -4.575 2.775 1.00 93.06 82 SER A C 1
ATOM 638 O O . SER A 1 82 ? 11.144 -4.334 3.657 1.00 93.06 82 SER A O 1
ATOM 640 N N . PRO A 1 83 ? 12.128 -5.823 2.296 1.00 91.12 83 PRO A N 1
ATOM 641 C CA . PRO A 1 83 ? 11.312 -6.944 2.766 1.00 91.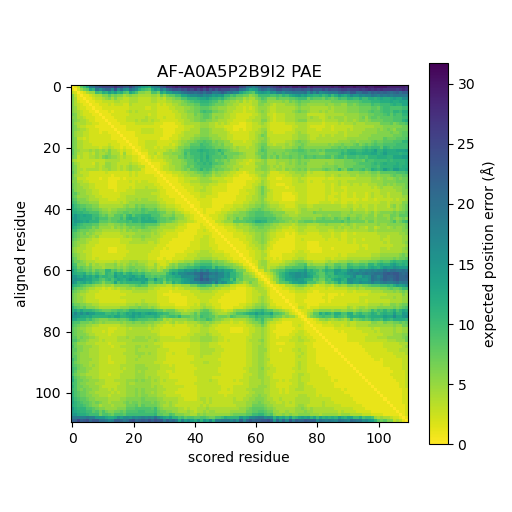12 83 PRO A CA 1
ATOM 642 C C . PRO A 1 83 ? 11.275 -7.108 4.296 1.00 91.12 83 PRO A C 1
ATOM 644 O O . PRO A 1 83 ? 10.206 -7.361 4.852 1.00 91.12 83 PRO A O 1
ATOM 647 N N . ASP A 1 84 ? 12.398 -6.903 4.989 1.00 93.25 84 ASP A N 1
ATOM 648 C CA . ASP A 1 84 ? 12.480 -7.031 6.453 1.00 93.25 84 ASP A CA 1
ATOM 649 C C . ASP A 1 84 ? 11.765 -5.879 7.184 1.00 93.25 84 ASP A C 1
ATOM 651 O O . ASP A 1 84 ? 11.091 -6.079 8.204 1.00 93.25 84 ASP A O 1
ATOM 655 N N . GLU A 1 85 ? 11.861 -4.659 6.650 1.00 95.81 85 GLU A N 1
ATOM 656 C CA . GLU A 1 85 ? 11.149 -3.496 7.185 1.00 95.81 85 GLU A CA 1
ATOM 657 C C . GLU A 1 85 ? 9.635 -3.636 7.013 1.00 95.81 85 GLU A C 1
ATOM 659 O O . GLU A 1 85 ? 8.883 -3.256 7.913 1.00 95.81 85 GLU A O 1
ATOM 664 N N . VAL A 1 86 ? 9.183 -4.242 5.910 1.00 95.69 86 VAL A N 1
ATOM 665 C CA . VAL A 1 86 ? 7.765 -4.557 5.680 1.00 95.69 86 VAL A CA 1
ATOM 666 C C . VAL A 1 86 ? 7.235 -5.501 6.744 1.00 95.69 86 VAL A C 1
ATOM 668 O O . VAL A 1 86 ? 6.164 -5.240 7.286 1.00 95.69 86 VAL A O 1
ATOM 671 N N . GLN A 1 87 ? 7.974 -6.564 7.081 1.00 96.00 87 GLN A N 1
ATOM 672 C CA . GLN A 1 87 ? 7.551 -7.486 8.142 1.00 96.00 87 GLN A CA 1
ATOM 673 C C . GLN A 1 87 ? 7.420 -6.752 9.479 1.00 96.00 87 GLN A C 1
ATOM 675 O O . GLN A 1 87 ? 6.392 -6.838 10.148 1.00 96.00 87 GLN A O 1
ATOM 680 N N . THR A 1 88 ? 8.412 -5.924 9.816 1.00 96.50 88 THR A N 1
ATOM 681 C CA . THR A 1 88 ? 8.383 -5.123 11.048 1.00 96.50 88 THR A CA 1
ATOM 682 C C . THR A 1 88 ? 7.205 -4.140 11.074 1.00 96.50 88 THR A C 1
ATOM 684 O O . THR A 1 88 ? 6.574 -3.943 12.116 1.00 96.50 88 THR A O 1
ATOM 687 N N . ALA A 1 89 ? 6.895 -3.496 9.946 1.00 94.62 89 ALA A N 1
ATOM 688 C CA . ALA A 1 89 ? 5.755 -2.593 9.829 1.00 94.62 89 ALA A CA 1
ATOM 689 C C . ALA A 1 89 ? 4.419 -3.346 9.948 1.00 94.62 89 ALA A C 1
ATOM 691 O O . ALA A 1 89 ? 3.532 -2.898 10.679 1.00 94.62 89 ALA A O 1
ATOM 692 N N . ALA A 1 90 ? 4.294 -4.505 9.296 1.00 95.50 90 ALA A N 1
ATOM 693 C CA . ALA A 1 90 ? 3.106 -5.353 9.349 1.00 95.50 90 ALA A CA 1
ATOM 694 C C . ALA A 1 90 ? 2.812 -5.831 10.779 1.00 95.50 90 ALA A C 1
ATOM 696 O O . ALA A 1 90 ? 1.678 -5.703 11.244 1.00 95.50 90 ALA A O 1
ATOM 697 N N . ASP A 1 91 ? 3.836 -6.265 11.519 1.00 97.56 91 ASP A N 1
ATOM 698 C CA . ASP A 1 91 ? 3.702 -6.669 12.924 1.00 97.56 91 ASP A CA 1
ATOM 699 C C . ASP A 1 91 ? 3.160 -5.531 13.802 1.00 97.56 91 ASP A C 1
ATOM 701 O O . ASP A 1 91 ? 2.311 -5.740 14.674 1.00 97.56 91 ASP A O 1
ATOM 705 N N . ARG A 1 92 ? 3.602 -4.291 13.554 1.00 96.31 92 ARG A N 1
ATOM 706 C CA . ARG A 1 92 ? 3.102 -3.112 14.279 1.00 96.31 92 ARG A CA 1
ATOM 707 C C . 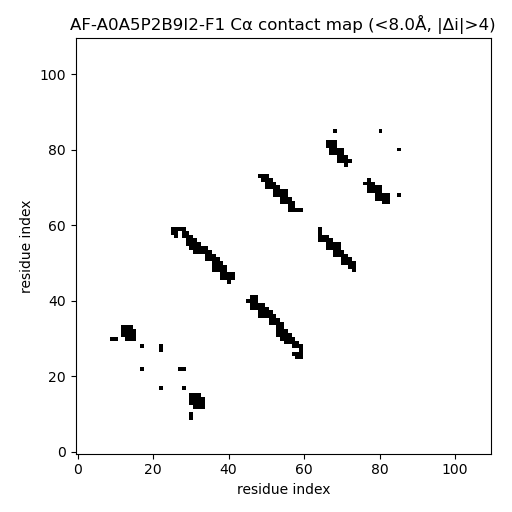ARG A 1 92 ? 1.641 -2.811 13.954 1.00 96.31 92 ARG A C 1
ATOM 709 O O . ARG A 1 92 ? 0.885 -2.469 14.864 1.00 96.31 92 ARG A O 1
ATOM 716 N N . VAL A 1 93 ? 1.235 -2.946 12.691 1.00 94.69 93 VAL A N 1
ATOM 717 C CA . VAL A 1 93 ? -0.167 -2.773 12.276 1.00 94.69 93 VAL A CA 1
ATOM 718 C C . VAL A 1 93 ? -1.052 -3.854 12.902 1.00 94.69 93 VAL A C 1
ATOM 720 O O . VAL A 1 93 ? -2.104 -3.529 13.453 1.00 94.69 93 VAL A O 1
ATOM 723 N N . ALA A 1 94 ? -0.604 -5.111 12.918 1.00 96.81 94 ALA A N 1
ATOM 724 C CA . ALA A 1 94 ? -1.321 -6.210 13.563 1.00 96.81 94 ALA A CA 1
ATOM 725 C C . ALA A 1 94 ? -1.469 -5.994 15.081 1.00 96.81 94 ALA A C 1
ATOM 727 O O . ALA A 1 94 ? -2.544 -6.201 15.650 1.00 96.81 94 ALA A O 1
ATOM 728 N N . ALA A 1 95 ? -0.417 -5.508 15.751 1.00 97.94 95 ALA A N 1
ATOM 729 C CA . ALA A 1 95 ? -0.480 -5.157 17.169 1.00 97.94 95 ALA A CA 1
ATOM 730 C C . ALA A 1 95 ? -1.477 -4.014 17.443 1.00 97.94 95 ALA A C 1
ATOM 732 O O . ALA A 1 95 ? -2.238 -4.069 18.416 1.00 97.94 95 ALA A O 1
ATOM 733 N N . PHE A 1 96 ? -1.514 -2.997 16.576 1.00 96.62 96 PHE A N 1
ATOM 734 C CA . PHE A 1 96 ? -2.505 -1.923 16.649 1.00 96.62 96 PHE A CA 1
ATOM 735 C C . PHE A 1 96 ? -3.935 -2.4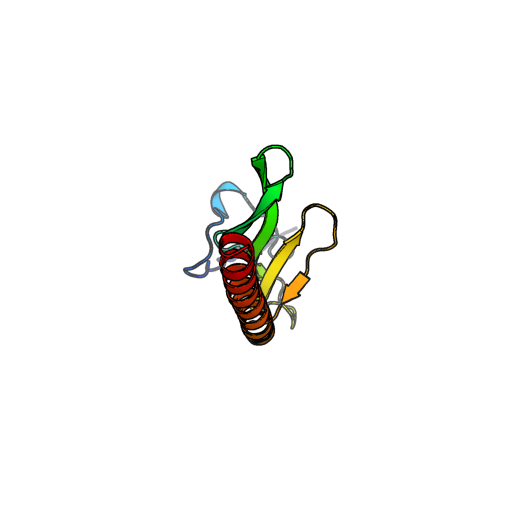55 16.476 1.00 96.62 96 PHE A C 1
ATOM 737 O O . PHE A 1 96 ? -4.803 -2.135 17.290 1.00 96.62 96 PHE A O 1
ATOM 744 N N . GLU A 1 97 ? -4.177 -3.304 15.474 1.00 96.44 97 GLU A N 1
ATOM 745 C CA . GLU A 1 97 ? -5.481 -3.933 15.237 1.00 96.44 97 GLU A CA 1
ATOM 746 C C . GLU A 1 97 ? -5.958 -4.706 16.475 1.00 96.44 97 GLU A C 1
ATOM 748 O O . GLU A 1 97 ? -7.086 -4.519 16.943 1.00 96.44 97 GLU A O 1
ATOM 753 N N . ALA A 1 98 ? -5.085 -5.540 17.047 1.00 97.94 98 ALA A N 1
ATOM 754 C CA . ALA A 1 98 ? -5.395 -6.319 18.239 1.00 97.94 98 ALA A CA 1
ATOM 755 C C . ALA A 1 98 ? -5.812 -5.417 19.413 1.00 97.94 98 ALA A C 1
ATOM 757 O O . ALA A 1 98 ? -6.819 -5.686 20.080 1.00 97.94 98 ALA A O 1
ATOM 758 N N . ARG A 1 99 ? -5.086 -4.311 19.629 1.00 98.19 99 ARG A N 1
ATOM 759 C CA . ARG A 1 99 ? -5.402 -3.347 20.688 1.00 98.19 99 ARG A CA 1
ATOM 760 C C . ARG A 1 99 ? -6.706 -2.600 20.419 1.00 98.19 99 ARG A C 1
ATOM 762 O O . ARG A 1 99 ? -7.492 -2.408 21.344 1.00 98.19 99 ARG A O 1
ATOM 769 N N . LEU A 1 100 ? -6.975 -2.218 19.173 1.00 96.50 100 LEU A N 1
ATOM 770 C CA . LEU A 1 100 ? -8.228 -1.565 18.794 1.00 96.50 100 LEU A CA 1
ATOM 771 C C . LEU A 1 100 ? -9.436 -2.475 19.060 1.00 96.50 100 LEU A C 1
ATOM 773 O O . LEU A 1 100 ? -10.441 -2.025 19.609 1.00 96.50 100 LEU A O 1
ATOM 777 N N . ARG A 1 101 ? -9.324 -3.773 18.751 1.00 97.19 101 ARG A N 1
ATOM 778 C CA . ARG A 1 101 ? -10.366 -4.767 19.066 1.00 97.19 101 ARG A CA 1
ATOM 779 C C . ARG A 1 101 ? -10.607 -4.910 20.566 1.00 97.19 101 ARG A C 1
ATOM 781 O O . ARG A 1 101 ? -11.737 -5.155 20.979 1.00 97.19 101 ARG A O 1
ATOM 788 N N . GLU A 1 102 ? -9.561 -4.810 21.381 1.00 98.12 102 GLU A N 1
ATOM 789 C CA . GLU A 1 102 ? -9.693 -4.822 22.839 1.00 98.12 102 GLU A CA 1
ATOM 790 C C . GLU A 1 102 ? -10.422 -3.575 23.347 1.00 98.12 102 GLU A C 1
ATOM 792 O O . GLU A 1 102 ? -11.363 -3.703 24.124 1.00 98.12 102 GLU A O 1
ATOM 797 N N . LEU A 1 103 ? -10.055 -2.389 22.853 1.00 97.69 103 LEU A N 1
ATOM 798 C CA . LEU A 1 103 ? -10.753 -1.144 23.187 1.00 97.69 103 LEU A CA 1
ATOM 799 C C . LEU A 1 103 ? -12.232 -1.198 22.793 1.00 97.69 103 LEU A C 1
ATOM 801 O O . LEU A 1 103 ? -13.081 -0.771 23.568 1.00 97.69 103 LEU A O 1
ATOM 805 N N . GLY A 1 104 ? -12.549 -1.768 21.627 1.00 96.75 104 GLY A N 1
ATOM 806 C CA . GLY A 1 104 ? -13.932 -1.967 21.192 1.00 96.75 104 GLY A CA 1
ATOM 807 C C . GLY A 1 104 ? -14.733 -2.873 22.131 1.00 96.75 104 GLY A C 1
ATOM 808 O O . GLY A 1 104 ? -15.894 -2.587 22.399 1.00 96.75 104 GLY A O 1
ATOM 809 N N . ARG A 1 105 ? -14.110 -3.927 22.677 1.00 97.88 105 ARG A N 1
ATOM 810 C CA . ARG A 1 105 ? -14.736 -4.781 23.701 1.00 97.88 105 ARG A CA 1
ATOM 811 C C . ARG A 1 105 ? -14.989 -4.008 24.992 1.00 97.88 105 ARG A C 1
ATOM 813 O O . ARG A 1 105 ? -16.112 -4.007 25.469 1.00 97.88 105 ARG A O 1
ATOM 820 N N . VAL A 1 106 ? -13.984 -3.285 25.492 1.00 97.69 106 VAL A N 1
ATOM 821 C CA . VAL A 1 106 ? -14.130 -2.449 26.697 1.00 97.69 106 VAL A CA 1
ATOM 822 C C . VAL A 1 106 ? -15.259 -1.432 26.533 1.00 97.69 106 VAL A C 1
ATOM 824 O O . VAL A 1 106 ? -16.060 -1.271 27.442 1.00 97.69 106 VAL A O 1
ATOM 827 N N . ALA A 1 107 ? -15.347 -0.772 25.377 1.00 96.44 107 ALA A N 1
ATOM 828 C CA . ALA A 1 107 ? -16.379 0.222 25.097 1.00 96.44 107 ALA A CA 1
ATOM 829 C C . ALA A 1 107 ? -17.798 -0.363 24.973 1.00 96.44 107 ALA A C 1
ATOM 831 O O . ALA A 1 107 ? -18.759 0.385 25.103 1.00 96.44 107 ALA A O 1
ATOM 832 N N . ALA A 1 108 ? -17.940 -1.662 24.698 1.00 94.44 108 ALA A N 1
ATOM 833 C CA . ALA A 1 108 ? -19.240 -2.330 24.637 1.00 94.44 108 ALA A CA 1
ATOM 834 C C . ALA A 1 108 ? -19.767 -2.748 26.023 1.00 94.44 108 ALA A C 1
ATOM 836 O O . ALA A 1 108 ? -20.961 -3.007 26.160 1.00 94.44 108 ALA A O 1
ATOM 837 N N . ASP A 1 109 ? -18.885 -2.812 27.025 1.00 89.06 109 ASP A N 1
ATOM 838 C CA . ASP A 1 109 ? -19.194 -3.249 28.392 1.00 89.06 109 ASP A CA 1
ATOM 839 C C . ASP A 1 109 ? -19.491 -2.075 29.360 1.00 89.06 109 ASP A C 1
ATOM 841 O O . ASP A 1 109 ? -19.770 -2.312 30.540 1.00 89.06 109 ASP A O 1
ATOM 845 N N . VAL A 1 110 ? -19.430 -0.820 28.886 1.00 72.75 110 VAL A N 1
ATOM 846 C CA . VAL A 1 110 ? -19.809 0.415 29.616 1.00 72.75 110 VAL A CA 1
ATOM 847 C C . VAL A 1 110 ? -21.146 0.968 29.145 1.00 72.75 110 VAL A C 1
ATOM 849 O O . VAL A 1 110 ? -21.883 1.475 30.021 1.00 72.75 110 VAL A O 1
#

Mean predicted aligned error: 5.23 Å

Foldseek 3Di:
DPDDDDDDDADPQFPDPCVVVVDDDLQPDKGKGDKDFDWDADPVRDTDTAKIKIWIAGRPPDPPRDIWIWIDGPPDDIDTHDPVRVVVVVVVVVVVVVVVVVVVVVVVVD